Protein AF-A0A965X6Z9-F1 (afdb_monomer)

Secondary structure (DSSP, 8-state):
--------------SS----TT---PPTT----------HHHHHHHHHTT--S-HHHHHHHHHHHHHH--

pLDDT: mean 89.94, std 9.86, range [45.0, 97.62]

Solvent-accessible surface area (backbone atoms only — not comparable to full-atom values): 5093 Å² total; per-residue (Å²): 134,85,77,87,79,88,78,89,88,87,84,84,90,81,89,82,84,82,84,60,93,86,60,82,90,74,60,95,88,64,85,81,90,75,93,81,81,73,54,73,65,57,48,51,48,36,47,77,73,56,72,49,83,56,56,73,56,42,53,53,50,49,54,53,49,64,68,74,71,116

Mean predicted aligned error: 5.21 Å

Sequence (70 aa):
MGATVEWDLFVFAVTDFSKRASGQELEEGEEIETDLWFSYEEVKQMILNGSMREERIALVLFRYLEYNHQ

Radius of gyration: 15.32 Å; Cα contacts (8 Å, |Δi|>4): 14; chains: 1; bounding box: 33×39×32 Å

Foldseek 3Di:
DDPPDDDDDDDDDDPDDDADPVGDDDDPPDDDDDPDDDDLVRLVCCLVVVVDVPVVVSVVVVVVSVVPVD

Structure (mmCIF, N/CA/C/O backbone):
data_AF-A0A965X6Z9-F1
#
_entry.id   AF-A0A965X6Z9-F1
#
loop_
_atom_site.group_PDB
_atom_site.id
_atom_site.type_symbol
_atom_site.label_atom_id
_atom_site.label_alt_id
_atom_site.label_comp_id
_atom_site.label_asym_id
_atom_site.label_entity_id
_atom_site.label_seq_id
_atom_site.pdbx_PDB_ins_code
_atom_site.Cartn_x
_atom_site.Cartn_y
_atom_site.Cartn_z
_atom_site.occupancy
_atom_site.B_iso_or_equiv
_atom_site.auth_seq_id
_atom_site.auth_comp_id
_atom_site.auth_asym_id
_atom_site.auth_atom_id
_atom_site.pdbx_PDB_model_num
ATOM 1 N N . MET A 1 1 ? 7.122 23.086 -17.876 1.00 45.00 1 MET A N 1
ATOM 2 C CA . MET A 1 1 ? 5.996 22.469 -18.604 1.00 45.00 1 MET A CA 1
ATOM 3 C C . MET A 1 1 ? 5.493 21.337 -17.729 1.00 45.00 1 MET A C 1
ATOM 5 O O . MET A 1 1 ? 6.215 20.365 -17.576 1.00 45.00 1 MET A O 1
ATOM 9 N N . GLY A 1 2 ? 4.366 21.515 -17.038 1.00 51.34 2 GLY A N 1
ATOM 10 C CA . GLY A 1 2 ? 3.775 20.432 -16.251 1.00 51.34 2 GLY A CA 1
ATOM 11 C C . GLY A 1 2 ? 2.950 19.570 -17.190 1.00 51.34 2 GLY A C 1
ATOM 12 O O . GLY A 1 2 ? 1.917 20.031 -17.665 1.00 51.34 2 GLY A O 1
ATOM 13 N N . ALA A 1 3 ? 3.437 18.380 -17.528 1.00 63.78 3 ALA A N 1
ATOM 14 C CA . ALA A 1 3 ? 2.597 17.393 -18.185 1.00 63.78 3 ALA A CA 1
ATOM 15 C C . ALA A 1 3 ? 1.598 16.892 -17.137 1.00 63.78 3 ALA A C 1
ATOM 17 O O . ALA A 1 3 ? 2.001 16.320 -16.126 1.00 63.78 3 ALA A O 1
ATOM 18 N N . THR A 1 4 ? 0.309 17.150 -17.342 1.00 77.62 4 THR A N 1
ATOM 19 C CA . THR A 1 4 ? -0.731 16.418 -16.619 1.00 77.62 4 THR A CA 1
ATOM 20 C C . THR A 1 4 ? -0.670 14.993 -17.136 1.00 77.62 4 THR A C 1
ATOM 22 O O . THR A 1 4 ? -0.910 14.766 -18.321 1.00 77.62 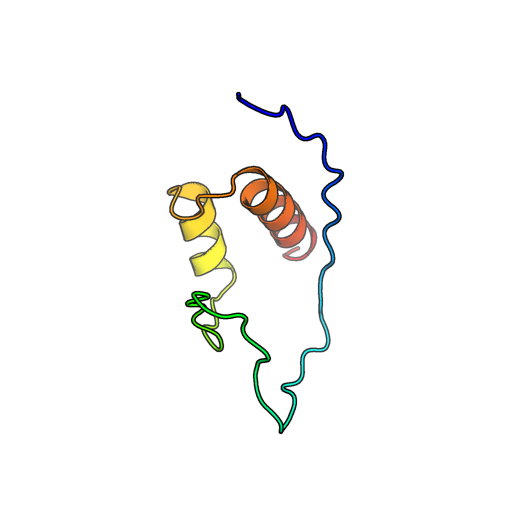4 THR A O 1
ATOM 25 N N . VAL A 1 5 ? -0.269 14.058 -16.280 1.00 78.94 5 VAL A N 1
ATOM 26 C CA . VAL A 1 5 ? -0.236 12.647 -16.646 1.00 78.94 5 VAL A CA 1
ATOM 27 C C . VAL A 1 5 ? -1.424 11.958 -16.001 1.00 78.94 5 VAL A C 1
ATOM 29 O O . VAL A 1 5 ? -1.599 12.015 -14.784 1.00 78.94 5 VAL A O 1
ATOM 32 N N . GLU A 1 6 ? -2.248 11.343 -16.836 1.00 84.25 6 GLU A N 1
ATOM 33 C CA . GLU A 1 6 ? -3.370 10.515 -16.416 1.00 84.25 6 GLU A CA 1
ATOM 34 C C . GLU A 1 6 ? -2.905 9.060 -16.376 1.00 84.25 6 GLU A C 1
ATOM 36 O O . GLU A 1 6 ? -2.307 8.568 -17.333 1.00 84.25 6 GLU A O 1
ATOM 41 N N . TRP A 1 7 ? -3.157 8.388 -15.254 1.00 84.31 7 TRP A N 1
ATOM 4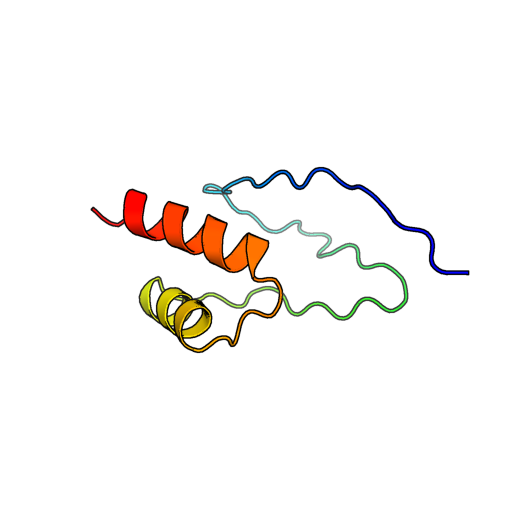2 C CA . TRP A 1 7 ? -2.809 6.985 -15.059 1.00 84.31 7 TRP A CA 1
ATOM 43 C C . TRP A 1 7 ? -3.958 6.264 -14.373 1.00 84.31 7 TRP A C 1
ATOM 45 O O . TRP A 1 7 ? -4.492 6.752 -13.372 1.00 84.31 7 TRP A O 1
ATOM 55 N N . ASP A 1 8 ? -4.260 5.068 -14.861 1.00 90.62 8 ASP A N 1
ATOM 56 C CA . ASP A 1 8 ? -5.065 4.103 -14.128 1.00 90.62 8 ASP A CA 1
ATOM 57 C C . ASP A 1 8 ? -4.179 3.366 -13.115 1.00 90.62 8 ASP A C 1
ATOM 59 O O . ASP A 1 8 ? -3.104 2.866 -13.450 1.00 90.62 8 ASP A O 1
ATOM 63 N N . LEU A 1 9 ? -4.633 3.294 -11.863 1.00 90.06 9 LEU A N 1
ATOM 64 C CA . LEU A 1 9 ? -3.943 2.585 -10.786 1.00 90.06 9 LEU A CA 1
ATOM 65 C C . LEU A 1 9 ? -4.673 1.273 -10.483 1.00 90.06 9 LEU A C 1
ATOM 67 O O . LEU A 1 9 ? -5.766 1.280 -9.917 1.00 90.06 9 LEU A O 1
ATOM 71 N N . PHE A 1 10 ? -4.049 0.149 -10.828 1.00 93.56 10 PHE A N 1
ATOM 72 C CA . PHE A 1 10 ? -4.550 -1.190 -10.514 1.00 93.56 10 PHE A CA 1
ATOM 73 C C . PHE A 1 10 ? -3.866 -1.732 -9.257 1.00 93.56 10 PHE A C 1
ATOM 75 O O . PHE A 1 10 ? -2.647 -1.642 -9.124 1.00 93.56 10 PHE A O 1
ATOM 82 N N . VAL A 1 11 ? -4.646 -2.311 -8.341 1.00 94.19 11 VAL A N 1
ATOM 83 C CA . VAL A 1 11 ? -4.148 -2.845 -7.065 1.00 94.19 11 VAL A CA 1
ATOM 84 C C . VAL A 1 11 ? -4.469 -4.332 -6.967 1.00 94.19 11 VAL A C 1
ATOM 86 O O . VAL A 1 11 ? -5.597 -4.745 -7.234 1.00 94.19 11 VAL A O 1
ATOM 89 N N . PHE A 1 12 ? -3.481 -5.124 -6.555 1.00 94.81 12 PHE A N 1
ATOM 90 C CA . PHE A 1 12 ? -3.583 -6.574 -6.402 1.00 94.81 12 PHE A CA 1
ATOM 91 C C . PHE A 1 12 ? -3.132 -6.985 -4.999 1.00 94.81 12 PHE A C 1
ATOM 93 O O . PHE A 1 12 ? -2.174 -6.427 -4.467 1.00 94.81 12 PHE A O 1
ATOM 100 N N . ALA A 1 13 ? -3.801 -7.979 -4.417 1.00 93.06 13 ALA A N 1
ATOM 101 C CA . ALA A 1 13 ? -3.358 -8.625 -3.188 1.00 93.06 13 ALA A CA 1
ATOM 102 C C . ALA A 1 13 ? -2.582 -9.904 -3.528 1.00 93.06 13 ALA A C 1
ATOM 104 O O . ALA A 1 13 ? -3.051 -10.725 -4.316 1.00 93.06 13 ALA A O 1
ATOM 105 N N . VAL A 1 14 ? -1.405 -10.074 -2.924 1.00 92.81 14 VAL A N 1
ATOM 106 C CA . VAL A 1 14 ? -0.566 -11.269 -3.080 1.00 92.81 14 VAL A CA 1
ATOM 107 C C . VAL A 1 14 ? -0.637 -12.077 -1.790 1.00 92.81 14 VAL A C 1
ATOM 109 O O . VAL A 1 14 ? -0.214 -11.601 -0.741 1.00 92.81 14 VAL A O 1
ATOM 112 N N . THR A 1 15 ? -1.183 -13.290 -1.861 1.00 90.50 15 THR A N 1
ATOM 113 C CA . THR A 1 15 ? -1.332 -14.190 -0.700 1.00 90.50 15 THR A CA 1
ATOM 114 C C . THR A 1 15 ? -0.302 -15.316 -0.670 1.00 90.50 15 THR A C 1
ATOM 116 O O . THR A 1 15 ? -0.128 -15.949 0.364 1.00 90.50 15 THR A O 1
ATOM 119 N N . ASP A 1 16 ? 0.372 -15.568 -1.792 1.00 93.88 16 ASP A N 1
ATOM 120 C CA . ASP A 1 16 ? 1.429 -16.571 -1.922 1.00 93.88 16 ASP A CA 1
ATOM 121 C C . ASP A 1 16 ? 2.712 -15.876 -2.393 1.00 93.88 16 ASP A C 1
ATOM 123 O O . ASP A 1 16 ? 2.912 -15.621 -3.583 1.00 93.88 16 ASP A O 1
ATOM 127 N N . PHE A 1 17 ? 3.532 -15.456 -1.428 1.00 91.38 17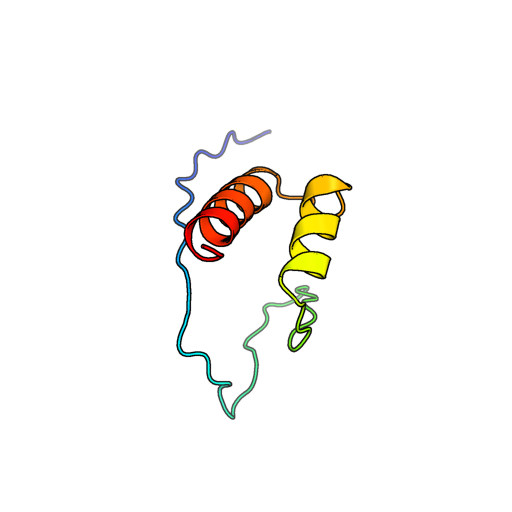 PHE A N 1
ATOM 128 C CA . PHE A 1 17 ? 4.753 -14.692 -1.664 1.00 91.38 17 PHE A CA 1
ATOM 129 C C . PHE A 1 17 ? 5.991 -15.579 -1.517 1.00 91.38 17 PHE A C 1
ATOM 131 O O . PHE A 1 17 ? 6.172 -16.262 -0.510 1.00 91.38 17 PHE A O 1
ATOM 138 N N . SER A 1 18 ? 6.899 -15.495 -2.490 1.00 91.94 18 SER A N 1
ATOM 139 C CA . SER A 1 18 ? 8.229 -16.098 -2.412 1.00 91.94 18 SER A CA 1
ATOM 140 C C . SER A 1 18 ? 9.285 -15.153 -2.979 1.00 91.94 18 SER A C 1
ATOM 142 O O . SER A 1 18 ? 9.023 -14.371 -3.895 1.00 91.94 18 SER A O 1
ATOM 144 N N . LYS A 1 19 ? 10.500 -15.219 -2.427 1.00 89.62 19 LYS A N 1
ATOM 145 C CA . LYS A 1 19 ? 11.628 -14.422 -2.916 1.00 89.62 19 LYS A CA 1
ATOM 146 C C . LYS A 1 19 ? 12.307 -15.126 -4.079 1.00 89.62 19 LYS A C 1
ATOM 148 O O . LYS A 1 19 ? 12.568 -16.328 -4.022 1.00 89.62 19 LYS A O 1
ATOM 153 N N . ARG A 1 20 ? 12.677 -14.359 -5.103 1.00 89.44 20 ARG A N 1
ATOM 154 C CA . ARG A 1 20 ? 13.586 -14.847 -6.141 1.00 89.44 20 ARG A CA 1
ATOM 155 C C . ARG A 1 20 ? 14.980 -15.033 -5.549 1.00 89.44 20 ARG A C 1
ATOM 157 O O . ARG A 1 20 ? 15.469 -14.168 -4.829 1.00 89.44 20 ARG A O 1
ATOM 164 N N . ALA A 1 21 ? 15.644 -16.129 -5.911 1.00 89.19 21 ALA A N 1
ATOM 165 C CA . ALA A 1 21 ? 17.029 -16.380 -5.506 1.00 89.19 21 ALA A CA 1
ATOM 166 C C . ALA A 1 21 ? 18.006 -15.315 -6.040 1.00 89.19 21 ALA A C 1
ATOM 168 O O . ALA A 1 21 ? 19.037 -15.066 -5.426 1.00 89.19 21 ALA A O 1
ATOM 169 N N . SER A 1 22 ? 17.671 -14.678 -7.166 1.00 91.75 22 SER A N 1
ATOM 170 C CA . SER A 1 22 ? 18.436 -13.585 -7.771 1.00 91.75 22 SER A CA 1
ATOM 171 C C . SER A 1 22 ? 18.274 -12.236 -7.061 1.00 91.75 22 SER A C 1
ATOM 173 O O . SER A 1 22 ? 18.982 -11.300 -7.411 1.00 91.75 22 SER A O 1
ATOM 175 N N . GLY A 1 23 ? 17.378 -12.126 -6.075 1.00 88.25 23 GLY A N 1
ATOM 176 C CA . GLY A 1 23 ? 17.086 -10.867 -5.389 1.00 88.25 23 GLY A CA 1
ATOM 177 C C . GLY A 1 23 ? 16.181 -9.924 -6.189 1.00 88.25 23 GLY A C 1
ATOM 178 O O . GLY A 1 23 ? 15.500 -10.341 -7.129 1.00 88.25 23 GLY A O 1
ATOM 179 N N . GLN A 1 24 ? 16.139 -8.664 -5.755 1.00 88.62 24 GLN A N 1
ATOM 180 C CA . GLN A 1 24 ? 15.396 -7.579 -6.397 1.00 88.62 24 GLN A CA 1
ATOM 181 C C . GLN A 1 24 ? 16.181 -7.012 -7.589 1.00 88.62 24 GLN A C 1
ATOM 183 O O . GLN A 1 24 ? 17.401 -6.890 -7.533 1.00 88.62 24 GLN A O 1
ATOM 188 N N . GLU A 1 25 ? 15.470 -6.638 -8.649 1.00 90.94 25 GLU A N 1
ATOM 189 C CA . GLU A 1 25 ? 16.019 -5.959 -9.827 1.00 90.94 25 GLU A CA 1
ATOM 190 C C . GLU A 1 25 ? 15.663 -4.465 -9.724 1.00 90.94 25 GLU A C 1
ATOM 192 O O . GLU A 1 25 ? 14.580 -4.068 -10.140 1.00 90.94 25 GLU A O 1
ATOM 197 N N . LEU A 1 26 ? 16.522 -3.673 -9.070 1.00 92.19 26 LEU A N 1
ATOM 198 C CA . LEU A 1 26 ? 16.362 -2.219 -8.893 1.00 92.19 26 LEU A CA 1
ATOM 199 C C . LEU A 1 26 ? 16.952 -1.442 -10.076 1.00 92.19 26 LEU A C 1
ATOM 201 O O . LEU A 1 26 ? 18.018 -1.807 -10.578 1.00 92.19 26 LEU A O 1
ATOM 205 N N . GLU A 1 27 ? 16.308 -0.344 -10.463 1.00 93.00 27 GLU A N 1
ATOM 206 C CA . GLU A 1 27 ? 16.843 0.618 -11.432 1.00 93.00 27 GLU A CA 1
ATOM 207 C C . GLU A 1 27 ? 17.842 1.595 -10.779 1.00 93.00 27 GLU A C 1
ATOM 209 O O . GLU A 1 27 ? 17.902 1.757 -9.555 1.00 93.00 27 GLU A O 1
ATOM 214 N N . GLU A 1 28 ? 18.655 2.273 -11.598 1.00 92.12 28 GLU A N 1
ATOM 215 C CA . GLU A 1 28 ? 19.625 3.256 -11.099 1.00 92.12 28 GLU A CA 1
ATOM 216 C C . GLU A 1 28 ? 18.916 4.397 -10.346 1.00 92.12 28 GLU A C 1
ATOM 218 O O . GLU A 1 28 ? 18.109 5.138 -10.908 1.00 92.12 28 GLU A O 1
ATOM 223 N N . GLY A 1 29 ? 19.250 4.556 -9.062 1.00 92.00 29 GLY A N 1
ATOM 224 C CA . GLY A 1 29 ? 18.672 5.580 -8.190 1.00 92.00 29 GLY A CA 1
ATOM 225 C C . GLY A 1 29 ? 17.439 5.136 -7.398 1.00 92.00 29 GLY A C 1
ATOM 226 O O . GLY A 1 29 ? 16.906 5.944 -6.638 1.00 92.00 29 GLY A O 1
ATOM 227 N N . GLU A 1 30 ? 16.993 3.883 -7.525 1.00 92.06 30 GLU A N 1
ATOM 228 C CA . GLU A 1 30 ? 15.950 3.335 -6.656 1.00 92.06 30 GLU A CA 1
ATO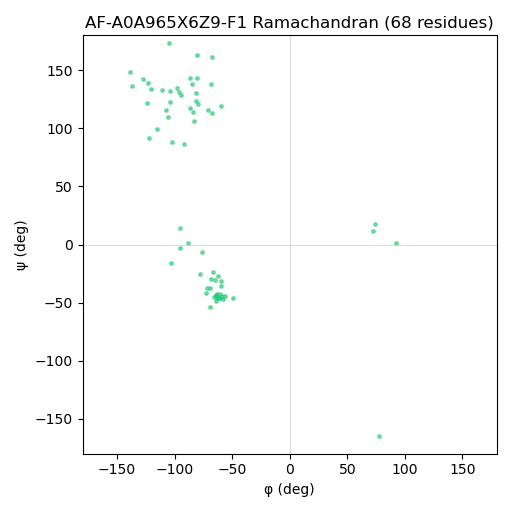M 229 C C . GLU A 1 30 ? 16.523 2.861 -5.312 1.00 92.06 30 GLU A C 1
ATOM 231 O O . GLU A 1 30 ? 17.392 1.991 -5.247 1.00 92.06 30 GLU A O 1
ATOM 236 N N . GLU A 1 31 ? 15.984 3.402 -4.218 1.00 89.94 31 GLU A N 1
ATOM 237 C CA . GLU A 1 31 ? 16.263 2.958 -2.851 1.00 89.94 31 GLU A CA 1
ATOM 238 C C . GLU A 1 31 ? 14.975 2.397 -2.239 1.00 89.94 31 GLU A C 1
ATOM 240 O O . GLU A 1 31 ? 14.096 3.143 -1.804 1.00 89.94 31 GLU A O 1
ATOM 245 N N . ILE A 1 32 ? 14.845 1.068 -2.238 1.00 89.44 32 ILE A N 1
ATOM 246 C CA . ILE A 1 32 ? 13.681 0.361 -1.692 1.00 89.44 32 ILE A CA 1
ATOM 247 C C . ILE A 1 32 ? 14.162 -0.633 -0.640 1.00 89.44 32 ILE A C 1
ATOM 249 O O . ILE A 1 32 ? 14.942 -1.537 -0.932 1.00 89.44 32 ILE A O 1
ATOM 253 N N . GLU A 1 33 ? 13.665 -0.482 0.584 1.00 88.38 33 GLU A N 1
ATOM 254 C CA . GLU A 1 33 ? 13.871 -1.458 1.648 1.00 88.38 33 GLU A CA 1
ATOM 255 C C . GLU A 1 33 ? 12.783 -2.536 1.570 1.00 88.38 33 GLU A C 1
ATOM 257 O O . GLU A 1 33 ? 11.589 -2.255 1.697 1.00 88.38 33 GLU A O 1
ATOM 262 N N . THR A 1 34 ? 13.193 -3.780 1.331 1.00 84.81 34 THR A N 1
ATOM 263 C CA . THR A 1 34 ? 12.305 -4.950 1.314 1.00 84.81 34 THR A CA 1
ATOM 264 C C . THR A 1 34 ? 12.481 -5.787 2.577 1.00 84.81 34 THR A C 1
ATOM 266 O O . THR A 1 34 ? 13.388 -5.556 3.367 1.00 84.81 34 THR A O 1
ATOM 269 N N . ASP A 1 35 ? 11.638 -6.806 2.754 1.00 84.12 35 ASP A N 1
ATOM 270 C CA . ASP A 1 35 ? 11.687 -7.760 3.878 1.00 84.12 35 ASP A CA 1
ATOM 271 C C . ASP A 1 35 ? 11.251 -7.218 5.241 1.00 84.12 35 ASP A C 1
ATOM 273 O O . ASP A 1 35 ? 11.385 -7.902 6.259 1.00 84.12 35 ASP A O 1
ATOM 277 N N . LEU A 1 36 ? 10.650 -6.032 5.249 1.00 90.06 36 LEU A N 1
ATOM 278 C CA . LEU A 1 36 ? 9.920 -5.510 6.391 1.00 90.06 36 LEU A CA 1
ATOM 279 C C . LEU A 1 36 ? 8.531 -6.151 6.438 1.00 90.06 36 LEU A C 1
ATOM 281 O O . LEU A 1 36 ? 7.743 -6.035 5.498 1.00 90.06 36 LEU A O 1
ATOM 285 N N . TRP A 1 37 ? 8.235 -6.827 7.543 1.00 92.62 37 TRP A N 1
ATOM 286 C CA . TRP A 1 37 ? 6.931 -7.429 7.795 1.00 92.62 37 TRP A CA 1
ATOM 287 C C . TRP A 1 37 ? 6.236 -6.675 8.911 1.00 92.62 37 TRP A C 1
ATOM 289 O O . TRP A 1 37 ? 6.823 -6.434 9.963 1.00 92.62 37 TRP A O 1
ATOM 299 N N . PHE A 1 38 ? 4.973 -6.346 8.676 1.00 94.38 38 PHE A N 1
ATOM 300 C CA . PHE A 1 38 ? 4.134 -5.623 9.617 1.00 94.38 38 PHE A CA 1
ATOM 301 C C . PHE A 1 38 ? 2.888 -6.449 9.913 1.00 94.38 38 PHE A C 1
ATOM 303 O O . PHE A 1 38 ? 2.291 -7.058 9.021 1.00 94.38 38 PHE A O 1
ATOM 310 N N . SER A 1 39 ? 2.489 -6.467 11.175 1.00 95.50 39 SER A N 1
ATOM 311 C CA . SER A 1 39 ? 1.200 -6.990 11.600 1.00 95.50 39 SER A CA 1
ATOM 312 C C . SER A 1 39 ? 0.057 -6.116 11.086 1.00 95.50 39 SER A C 1
ATOM 314 O O . SER A 1 39 ? 0.234 -4.942 10.755 1.00 95.50 39 SER A O 1
ATOM 316 N N . TYR A 1 40 ? -1.149 -6.683 11.080 1.00 94.88 40 TYR A N 1
ATOM 317 C CA . TYR A 1 40 ? -2.369 -5.944 10.760 1.00 94.88 40 TYR A CA 1
ATOM 318 C C . TYR A 1 40 ? -2.476 -4.628 11.546 1.00 94.88 40 TYR A C 1
ATOM 320 O O . TYR A 1 40 ? -2.747 -3.584 10.954 1.00 94.88 40 TYR A O 1
ATOM 328 N N . GLU A 1 41 ? -2.208 -4.656 12.857 1.00 96.44 41 GLU A N 1
ATOM 329 C CA . GLU A 1 41 ? -2.347 -3.456 13.685 1.00 96.44 41 GLU A CA 1
ATOM 330 C C . GLU A 1 41 ? -1.268 -2.411 13.422 1.00 96.44 41 GLU A C 1
ATOM 332 O O . GLU A 1 41 ? -1.576 -1.221 13.388 1.00 96.44 41 GLU A O 1
ATOM 337 N N . GLU A 1 42 ? -0.023 -2.817 13.166 1.00 97.12 42 GLU A N 1
ATOM 338 C CA . GLU A 1 42 ? 1.030 -1.874 12.770 1.00 97.12 42 GLU A CA 1
ATOM 339 C C . GLU A 1 42 ? 0.659 -1.161 11.468 1.00 97.12 42 GLU A C 1
ATOM 341 O O . GLU A 1 42 ? 0.718 0.068 11.394 1.00 97.12 42 GLU A O 1
ATOM 346 N N . VAL A 1 43 ? 0.182 -1.915 10.471 1.00 96.06 43 VAL A N 1
ATOM 347 C CA . VA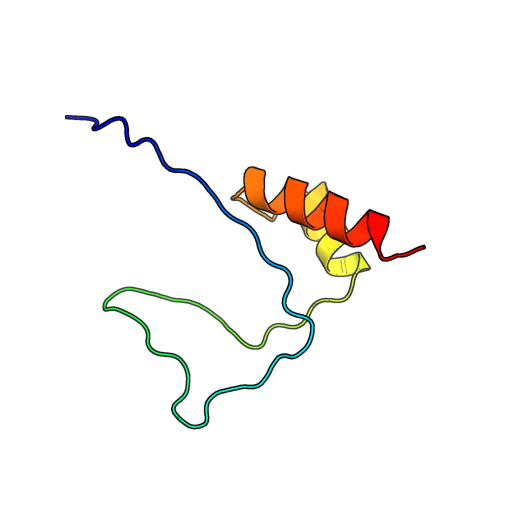L A 1 43 ? -0.263 -1.352 9.191 1.00 96.06 43 VAL A CA 1
ATOM 348 C C . VAL A 1 43 ? -1.456 -0.418 9.385 1.00 96.06 43 VAL A C 1
ATOM 350 O O . VAL A 1 43 ? -1.465 0.692 8.850 1.00 96.06 43 VAL A O 1
ATOM 353 N N . LYS A 1 44 ? -2.448 -0.818 10.186 1.00 96.25 44 LYS A N 1
ATOM 354 C CA . LYS A 1 44 ? -3.609 0.019 10.506 1.00 96.25 44 LYS A CA 1
ATOM 355 C C . LYS A 1 44 ? -3.191 1.332 11.161 1.00 96.25 44 LYS A C 1
ATOM 357 O O . LYS A 1 44 ? -3.674 2.389 10.757 1.00 96.25 44 LYS A O 1
ATOM 362 N N . GLN A 1 45 ? -2.262 1.297 12.115 1.00 97.62 45 GLN A N 1
ATOM 363 C CA . GLN A 1 45 ? -1.739 2.517 12.729 1.00 97.62 45 GLN A CA 1
ATOM 364 C C . GLN A 1 45 ? -0.989 3.392 11.722 1.00 97.62 45 GLN A C 1
ATOM 366 O O . GLN A 1 45 ? -1.228 4.597 11.700 1.00 97.62 45 GLN A O 1
ATOM 371 N N . MET A 1 46 ? -0.151 2.813 10.854 1.00 96.69 46 MET A N 1
ATOM 372 C CA . MET A 1 46 ? 0.563 3.555 9.803 1.00 96.69 46 MET A CA 1
ATOM 373 C C . MET A 1 46 ? -0.375 4.268 8.822 1.00 96.69 46 MET A C 1
ATOM 375 O O . MET A 1 46 ? -0.059 5.356 8.339 1.00 96.69 46 MET A O 1
ATOM 379 N N . ILE A 1 47 ? -1.520 3.659 8.512 1.00 96.81 47 ILE A N 1
ATOM 380 C CA . ILE A 1 47 ? -2.559 4.269 7.677 1.00 96.81 47 ILE A CA 1
ATOM 381 C C . ILE A 1 47 ? -3.210 5.432 8.434 1.00 96.81 47 ILE A C 1
ATOM 383 O O . ILE A 1 47 ? -3.260 6.551 7.928 1.00 96.81 47 ILE A O 1
ATOM 387 N N . LEU A 1 48 ? -3.695 5.183 9.654 1.00 95.69 48 LEU A N 1
ATOM 388 C CA . LEU A 1 48 ? -4.481 6.157 10.419 1.00 95.69 48 LEU A CA 1
ATOM 389 C C . LEU A 1 48 ? -3.668 7.368 10.886 1.00 95.69 48 LEU A C 1
ATOM 391 O O . LEU A 1 48 ? -4.219 8.458 11.025 1.00 95.69 48 LEU A O 1
ATOM 395 N N . ASN A 1 49 ? -2.371 7.190 11.131 1.00 96.62 49 ASN A N 1
ATOM 396 C CA . ASN A 1 49 ? -1.485 8.269 11.558 1.00 96.62 49 ASN A CA 1
ATOM 397 C C . ASN A 1 49 ? -0.844 9.038 10.384 1.00 96.62 49 ASN A C 1
ATOM 399 O O . ASN A 1 49 ? -0.058 9.952 10.624 1.00 96.62 49 ASN A O 1
ATOM 403 N N . GLY A 1 50 ? -1.163 8.679 9.133 1.00 95.19 50 GLY A N 1
ATOM 404 C CA . GLY A 1 50 ? -0.646 9.351 7.940 1.00 95.19 50 GLY A CA 1
ATOM 405 C C . GLY A 1 50 ? 0.817 9.040 7.606 1.00 95.19 50 GLY A C 1
ATOM 406 O O . GLY A 1 50 ? 1.432 9.777 6.838 1.00 95.19 50 GLY A O 1
ATOM 407 N N . SER A 1 51 ? 1.400 7.964 8.151 1.00 95.38 51 SER A N 1
ATOM 408 C CA . SER A 1 51 ? 2.768 7.551 7.789 1.00 95.38 51 SER A CA 1
ATOM 409 C C . SER A 1 51 ? 2.866 7.075 6.335 1.00 95.38 51 SER A C 1
ATOM 411 O O . SER A 1 51 ? 3.937 7.140 5.731 1.00 95.38 51 SER A O 1
ATOM 413 N N . MET A 1 52 ? 1.754 6.620 5.749 1.00 94.94 52 MET A N 1
ATOM 414 C CA . MET A 1 52 ? 1.675 6.268 4.332 1.00 94.94 52 MET A CA 1
ATOM 415 C C . MET A 1 52 ? 1.409 7.508 3.471 1.00 94.94 52 MET A C 1
ATOM 417 O O . MET A 1 52 ? 0.332 8.091 3.532 1.00 94.94 52 MET A O 1
ATOM 421 N N . ARG A 1 53 ? 2.379 7.887 2.628 1.00 92.62 53 ARG A N 1
ATOM 422 C CA . ARG A 1 53 ? 2.290 9.101 1.791 1.00 92.62 53 ARG A CA 1
ATOM 423 C C . ARG A 1 53 ? 1.410 8.955 0.549 1.00 92.62 53 ARG A C 1
ATOM 425 O O . ARG A 1 53 ? 0.916 9.953 0.039 1.00 92.62 53 ARG A O 1
ATOM 432 N N . GLU A 1 54 ? 1.232 7.736 0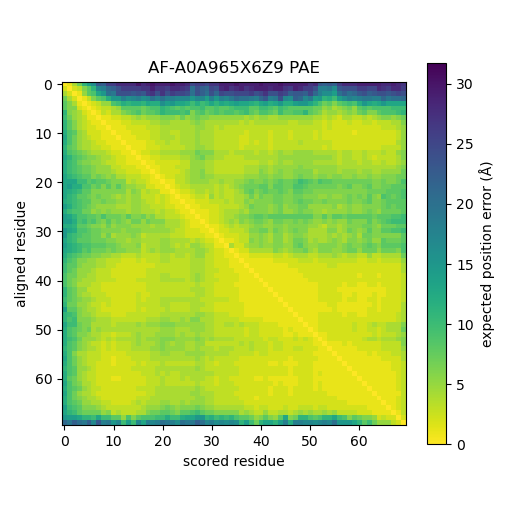.046 1.00 92.12 54 GLU A N 1
ATOM 433 C CA . GLU A 1 54 ? 0.357 7.466 -1.098 1.00 92.12 54 GLU A CA 1
ATOM 434 C C . GLU A 1 54 ? -1.054 7.124 -0.597 1.00 92.12 54 GLU A C 1
ATOM 436 O O . GLU A 1 54 ? -1.403 5.960 -0.386 1.00 92.12 54 GLU A O 1
ATOM 441 N N . GLU A 1 55 ? -1.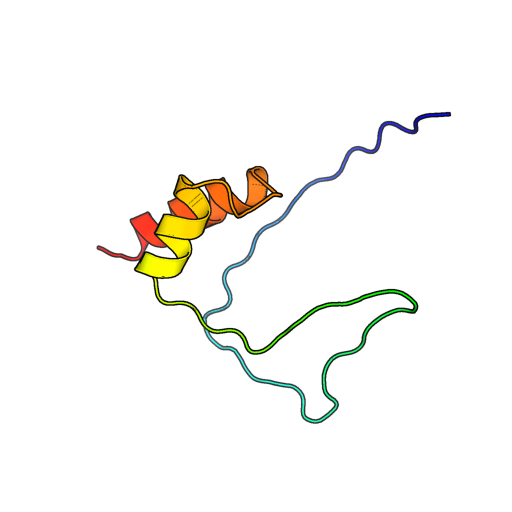869 8.159 -0.377 1.00 92.44 55 GLU A N 1
ATOM 442 C CA . GLU A 1 55 ? -3.195 8.040 0.249 1.00 92.44 55 GLU A CA 1
ATOM 443 C C . GLU A 1 55 ? -4.152 7.123 -0.526 1.00 92.44 55 GLU A C 1
ATOM 445 O O . GLU A 1 55 ? -4.977 6.430 0.074 1.00 92.44 55 GLU A O 1
ATOM 450 N N . ARG A 1 56 ? -4.025 7.068 -1.861 1.00 93.56 56 ARG A N 1
ATOM 451 C CA . ARG A 1 56 ? -4.850 6.190 -2.707 1.00 93.56 56 ARG A CA 1
ATOM 452 C C . ARG A 1 56 ? -4.604 4.721 -2.370 1.00 93.56 56 ARG A C 1
ATOM 454 O O . ARG A 1 56 ? -5.557 3.953 -2.258 1.00 93.56 56 ARG A O 1
ATOM 461 N N . ILE A 1 57 ? -3.342 4.346 -2.162 1.00 95.19 57 ILE A N 1
ATOM 462 C CA . ILE A 1 57 ? -2.962 2.989 -1.758 1.00 95.19 57 ILE A CA 1
ATOM 463 C C . ILE A 1 57 ? -3.334 2.739 -0.300 1.00 95.19 57 ILE A C 1
A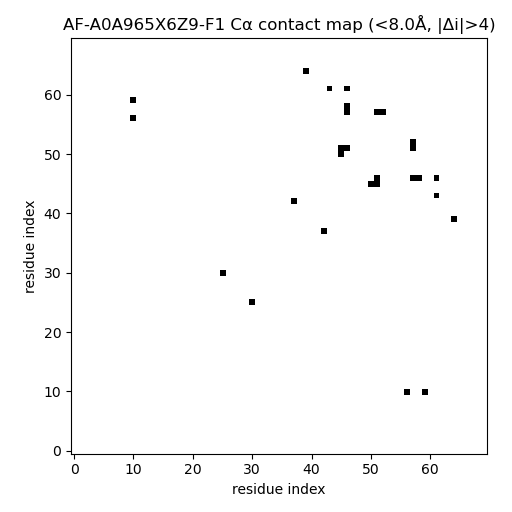TOM 465 O O . ILE A 1 57 ? -3.893 1.685 -0.004 1.00 95.19 57 ILE A O 1
ATOM 469 N N . ALA A 1 58 ? -3.109 3.709 0.591 1.00 96.31 58 ALA A N 1
ATOM 470 C CA . ALA A 1 58 ? -3.477 3.589 2.000 1.00 96.31 58 ALA A CA 1
ATOM 471 C C . ALA A 1 58 ? -4.977 3.276 2.173 1.00 96.31 58 ALA A C 1
ATOM 473 O O . ALA A 1 58 ? -5.342 2.365 2.916 1.00 96.31 58 ALA A O 1
ATOM 474 N N . LEU A 1 59 ? -5.850 3.961 1.422 1.00 95.25 59 LEU A N 1
ATOM 475 C CA . LEU A 1 59 ? -7.294 3.717 1.445 1.00 95.25 59 LEU A CA 1
ATOM 476 C C . LEU A 1 59 ? -7.674 2.331 0.903 1.00 95.25 59 LEU A C 1
ATOM 478 O O . LEU A 1 59 ? -8.516 1.651 1.497 1.00 95.25 59 LEU A O 1
ATOM 482 N N . VAL A 1 60 ? -7.093 1.911 -0.227 1.00 96.00 60 VAL A N 1
ATOM 483 C CA . VAL A 1 60 ? -7.381 0.591 -0.819 1.00 96.00 60 VAL A CA 1
ATOM 484 C C . VAL A 1 60 ? -6.918 -0.528 0.113 1.00 96.00 60 VAL A C 1
ATOM 486 O O . VAL A 1 60 ? -7.681 -1.463 0.365 1.00 96.00 60 VAL A O 1
ATOM 489 N N . LEU A 1 61 ? -5.715 -0.402 0.677 1.00 96.00 61 LEU A N 1
ATOM 490 C CA . LEU A 1 61 ? -5.165 -1.351 1.638 1.00 96.00 61 LEU A CA 1
ATOM 491 C C . LEU A 1 61 ? -6.038 -1.437 2.893 1.00 96.00 61 LEU A C 1
ATOM 493 O O . LEU A 1 61 ? -6.387 -2.538 3.303 1.00 96.00 61 LEU A O 1
ATOM 497 N N . PHE A 1 62 ? -6.462 -0.302 3.457 1.00 95.75 62 PHE A N 1
ATOM 498 C CA . PHE A 1 62 ? -7.335 -0.290 4.632 1.00 95.75 62 PHE A CA 1
ATOM 499 C C . PHE A 1 62 ? -8.649 -1.040 4.386 1.00 95.75 62 PHE A C 1
ATOM 501 O O . PHE A 1 62 ? -9.033 -1.899 5.175 1.00 95.75 62 PHE A O 1
ATOM 508 N N . ARG A 1 63 ? -9.314 -0.775 3.251 1.00 95.19 63 ARG A N 1
ATOM 509 C CA . ARG A 1 63 ? -10.552 -1.475 2.868 1.00 95.19 63 ARG A CA 1
ATOM 510 C C . ARG A 1 63 ? -10.343 -2.978 2.715 1.00 95.19 63 ARG A C 1
ATOM 512 O O . ARG A 1 63 ? -11.188 -3.751 3.155 1.00 95.19 63 ARG A O 1
ATOM 519 N N . TYR A 1 64 ? -9.241 -3.381 2.085 1.00 95.25 64 TYR A N 1
ATOM 520 C CA . TYR A 1 64 ? -8.899 -4.791 1.927 1.00 95.25 64 TYR A CA 1
ATOM 521 C C . TYR A 1 64 ? -8.669 -5.465 3.285 1.00 95.25 64 TYR A C 1
ATOM 523 O O . TYR A 1 64 ? -9.210 -6.540 3.534 1.00 95.25 64 TYR A O 1
ATOM 531 N N . LEU A 1 65 ? -7.906 -4.831 4.175 1.00 94.38 65 LEU A N 1
ATOM 532 C CA . LEU A 1 65 ? -7.594 -5.374 5.494 1.00 94.38 65 LEU A CA 1
ATOM 533 C C . LEU A 1 65 ? -8.852 -5.522 6.361 1.00 94.38 65 LEU A C 1
ATOM 535 O O . LEU A 1 65 ? -9.093 -6.607 6.874 1.00 94.38 65 LEU A O 1
ATOM 539 N N . GLU A 1 66 ? -9.693 -4.491 6.460 1.00 94.62 66 GLU A N 1
ATOM 540 C CA . GLU A 1 66 ? -10.930 -4.542 7.260 1.00 94.62 66 GLU A CA 1
ATOM 541 C C . GLU A 1 66 ? -11.952 -5.555 6.709 1.00 94.62 66 GLU A C 1
ATOM 543 O O . GLU A 1 66 ? -12.706 -6.154 7.473 1.00 94.62 66 GLU A O 1
ATOM 548 N N . TYR A 1 67 ? -11.976 -5.788 5.391 1.00 93.44 67 TYR A N 1
ATOM 549 C CA . TYR A 1 67 ? -12.832 -6.818 4.793 1.00 93.44 67 TYR A CA 1
ATOM 550 C C . TYR A 1 67 ? -12.378 -8.243 5.148 1.00 93.44 67 TYR A C 1
ATOM 552 O O . TYR A 1 67 ? -13.216 -9.114 5.362 1.00 93.44 67 TYR A O 1
ATOM 560 N N . ASN A 1 68 ? -11.065 -8.487 5.213 1.00 88.06 68 ASN A N 1
ATOM 561 C CA . ASN A 1 68 ? -10.494 -9.820 5.453 1.00 88.06 68 ASN A CA 1
ATOM 562 C C . ASN A 1 68 ? -10.162 -10.102 6.931 1.00 88.06 68 ASN A C 1
ATOM 564 O O . ASN A 1 68 ? -9.708 -11.198 7.247 1.00 88.06 68 ASN A O 1
ATOM 568 N N . HIS A 1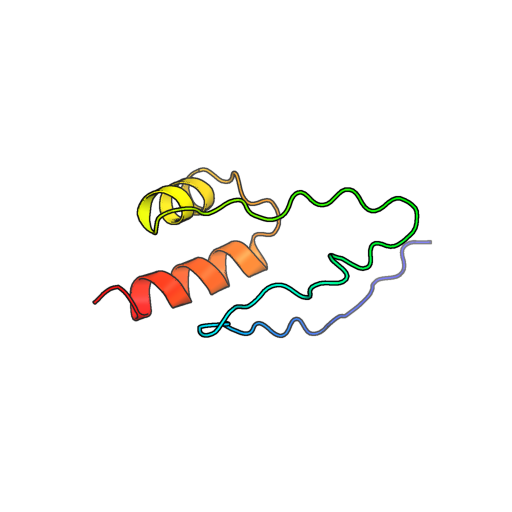 69 ? -10.349 -9.129 7.824 1.00 83.00 69 HIS A N 1
ATOM 569 C CA . HIS A 1 69 ? -10.092 -9.256 9.263 1.00 83.00 69 HIS A CA 1
ATOM 570 C C . HIS A 1 69 ? -11.350 -9.630 10.079 1.00 83.00 69 HIS A C 1
ATOM 572 O O . HIS A 1 69 ? -11.357 -9.496 11.302 1.00 83.00 69 HIS A O 1
ATOM 578 N N . GLN A 1 70 ? -12.421 -10.075 9.411 1.00 56.41 70 GLN A N 1
ATOM 579 C CA . GLN A 1 70 ? -13.618 -10.648 10.047 1.00 56.41 70 GLN A CA 1
ATOM 580 C C . GLN A 1 70 ? -13.411 -12.124 10.387 1.00 56.41 70 GLN A C 1
ATOM 582 O O . GLN A 1 70 ? -13.906 -12.541 11.458 1.00 56.41 70 GLN A O 1
#